Protein AF-A0A4S4LWS2-F1 (afdb_monomer_lite)

Secondary structure (DSSP, 8-state):
--------SS-HHHHHHHHHHTHHHHHHHHHHHHHHHHHHS------TTT-HHHHHHHHHHHHHHHHHH-HHHHHHH-HHHHHHHHHHHHHHHHHHHHHTTTTTS-----------SS------------------------------------

Structure (mmCIF, N/CA/C/O backbone):
data_AF-A0A4S4LWS2-F1
#
_entry.id   AF-A0A4S4LWS2-F1
#
loop_
_atom_site.group_PDB
_atom_site.id
_atom_site.type_symbol
_atom_site.label_atom_id
_atom_site.label_alt_id
_atom_site.label_comp_id
_atom_site.label_asym_id
_atom_site.label_entity_id
_atom_site.label_seq_id
_atom_site.pdbx_PDB_ins_code
_atom_site.Cartn_x
_atom_site.Cartn_y
_atom_site.Cartn_z
_atom_site.occupancy
_atom_site.B_iso_or_equiv
_atom_site.auth_seq_id
_atom_site.auth_comp_id
_atom_site.auth_asym_id
_atom_site.auth_atom_id
_atom_site.pdbx_PDB_model_num
ATOM 1 N N . ILE A 1 1 ? -22.512 -2.991 9.708 1.00 75.19 1 ILE A N 1
ATOM 2 C CA . ILE A 1 1 ? -22.764 -2.732 11.148 1.00 75.19 1 ILE A CA 1
ATOM 3 C C . ILE A 1 1 ? -22.370 -3.988 11.930 1.00 75.19 1 ILE A C 1
ATOM 5 O O . ILE A 1 1 ? -22.852 -5.059 11.582 1.00 75.19 1 ILE A O 1
ATOM 9 N N . LEU A 1 2 ? -21.445 -3.897 12.892 1.00 84.06 2 LEU A N 1
ATOM 10 C CA . LEU A 1 2 ? -21.065 -5.017 13.767 1.00 84.06 2 LEU A CA 1
ATOM 11 C C . LEU A 1 2 ? -21.364 -4.641 15.219 1.00 84.06 2 LEU A C 1
ATOM 13 O O . LEU A 1 2 ? -21.026 -3.542 15.651 1.00 84.06 2 LEU A O 1
ATOM 17 N N . PHE A 1 3 ? -21.975 -5.561 15.962 1.00 89.81 3 PHE A N 1
ATOM 18 C CA . PHE A 1 3 ? -22.272 -5.391 17.381 1.00 89.81 3 PHE A CA 1
ATOM 19 C C . PHE A 1 3 ? -21.350 -6.296 18.201 1.00 89.81 3 PHE A C 1
ATOM 21 O O . PHE A 1 3 ? -21.288 -7.501 17.967 1.00 89.81 3 PHE A O 1
ATOM 28 N N . SER A 1 4 ? -20.630 -5.717 19.157 1.00 89.75 4 SER A N 1
ATOM 29 C CA . SER A 1 4 ? -19.696 -6.425 20.040 1.00 89.75 4 SER A CA 1
ATOM 30 C C . SER A 1 4 ? -19.626 -5.726 21.395 1.00 89.75 4 SER A C 1
ATOM 32 O O . SER A 1 4 ? -19.872 -4.524 21.461 1.00 89.75 4 SER A O 1
ATOM 34 N N . ASN A 1 5 ? -19.235 -6.454 22.447 1.00 89.44 5 ASN A N 1
ATOM 35 C CA . ASN A 1 5 ? -19.065 -5.926 23.808 1.00 89.44 5 ASN A CA 1
ATOM 36 C C . ASN A 1 5 ? -20.364 -5.312 24.370 1.00 89.44 5 ASN A C 1
ATOM 38 O O . ASN A 1 5 ? -20.409 -4.147 24.759 1.00 89.44 5 ASN A O 1
ATOM 42 N N . ILE A 1 6 ? -21.439 -6.107 24.392 1.00 91.56 6 ILE A N 1
ATOM 43 C CA . ILE A 1 6 ? -22.738 -5.702 24.945 1.00 91.56 6 ILE A CA 1
ATOM 44 C C . ILE A 1 6 ? -22.718 -5.915 26.461 1.00 91.56 6 ILE A C 1
ATOM 46 O O . ILE A 1 6 ? -22.553 -7.040 26.928 1.00 91.56 6 ILE A O 1
ATOM 50 N N . TYR A 1 7 ? -22.917 -4.842 27.223 1.00 91.81 7 TYR A N 1
ATOM 51 C CA . TYR A 1 7 ? -23.081 -4.896 28.674 1.00 91.81 7 TYR A CA 1
ATOM 52 C C . TYR A 1 7 ? -24.566 -4.817 29.040 1.00 91.81 7 TYR A C 1
ATOM 54 O O . TYR A 1 7 ? -25.264 -3.896 28.616 1.00 91.81 7 TYR A O 1
ATOM 62 N N . VAL A 1 8 ? -25.041 -5.767 29.848 1.00 92.25 8 VAL A N 1
ATOM 63 C CA . VAL A 1 8 ? -26.401 -5.776 30.401 1.00 92.25 8 VAL A CA 1
ATOM 64 C C . VAL A 1 8 ? -26.286 -5.876 31.916 1.00 92.25 8 VAL A C 1
ATOM 66 O O . VAL A 1 8 ? -25.871 -6.899 32.451 1.00 92.25 8 VAL A O 1
ATOM 69 N N . GLY A 1 9 ? -26.634 -4.796 32.609 1.00 91.56 9 GLY A N 1
ATOM 70 C CA . GLY A 1 9 ? -26.513 -4.695 34.058 1.00 91.56 9 GLY A CA 1
ATOM 71 C C . GLY A 1 9 ? -27.221 -3.455 34.588 1.00 91.56 9 GLY A C 1
ATOM 72 O O . GLY A 1 9 ? -27.843 -2.712 33.830 1.00 91.56 9 GLY A O 1
ATOM 73 N N . HIS A 1 10 ? -27.181 -3.250 35.902 1.00 91.12 10 HIS A N 1
ATOM 74 C CA . HIS A 1 10 ? -27.898 -2.150 36.571 1.00 91.12 10 HIS A CA 1
ATOM 75 C C . HIS A 1 10 ? -26.950 -1.082 37.140 1.00 91.12 10 HIS A C 1
ATOM 77 O O . HIS A 1 10 ? -27.397 -0.069 37.667 1.00 91.12 10 HIS A O 1
ATOM 83 N N . SER A 1 11 ? -25.638 -1.295 37.004 1.00 92.06 11 SER A N 1
ATOM 84 C CA . SER A 1 11 ? -24.582 -0.390 37.456 1.00 92.06 11 SER A CA 1
ATOM 85 C C . SER A 1 11 ? -23.981 0.368 36.273 1.00 92.06 11 SER A C 1
ATOM 87 O O . SER A 1 11 ? -23.495 -0.240 35.313 1.00 92.06 11 SER A O 1
ATOM 89 N N . VAL A 1 12 ? -24.004 1.701 36.351 1.00 91.44 12 VAL A N 1
ATOM 90 C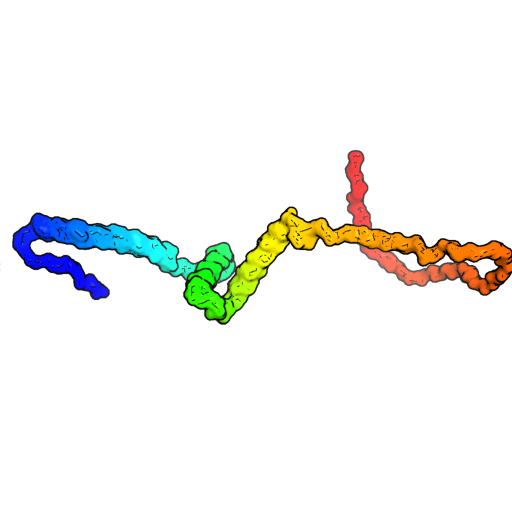 CA . VAL A 1 12 ? -23.394 2.609 35.360 1.00 91.44 12 VAL A CA 1
ATOM 91 C C . VAL A 1 12 ? -21.869 2.623 35.492 1.00 91.44 12 VAL A C 1
ATOM 93 O O . VAL A 1 12 ? -21.150 2.848 34.518 1.00 91.44 12 VAL A O 1
ATOM 96 N N . GLU A 1 13 ? -21.361 2.385 36.696 1.00 91.62 13 GLU A N 1
ATOM 97 C CA . GLU A 1 13 ? -19.930 2.407 36.998 1.00 91.62 13 GLU A CA 1
ATOM 98 C C . GLU A 1 13 ? -19.212 1.241 36.322 1.00 91.62 13 GLU A C 1
ATOM 100 O O . GLU A 1 13 ? -18.163 1.431 35.703 1.00 91.62 13 GLU A O 1
ATOM 105 N N . ASP A 1 14 ? -19.821 0.059 36.347 1.00 89.62 14 ASP A N 1
ATOM 106 C CA . ASP A 1 14 ? -19.247 -1.130 35.721 1.00 89.62 14 ASP A CA 1
ATOM 107 C C . ASP A 1 14 ? -19.351 -1.069 34.192 1.00 89.62 14 ASP A C 1
ATOM 109 O O . ASP A 1 14 ? -18.421 -1.481 33.501 1.00 89.62 14 ASP A O 1
ATOM 113 N N . ALA A 1 15 ? -20.391 -0.419 33.652 1.00 92.25 15 ALA A N 1
ATOM 114 C CA . ALA A 1 15 ? -20.474 -0.113 32.223 1.00 92.25 15 ALA A CA 1
ATOM 115 C C . ALA A 1 15 ? -19.307 0.776 31.756 1.00 92.25 15 ALA A C 1
ATOM 117 O O . ALA A 1 15 ? -18.739 0.557 30.685 1.00 92.25 15 ALA A O 1
ATOM 118 N N . LYS A 1 16 ? -18.921 1.777 32.561 1.00 91.06 16 LYS A N 1
ATOM 119 C CA . LYS A 1 16 ? -17.802 2.678 32.241 1.00 91.06 16 LYS A CA 1
ATOM 120 C C . LYS A 1 16 ? -16.454 1.963 32.293 1.00 91.06 16 LYS A C 1
ATOM 122 O O . LYS A 1 16 ? -15.638 2.188 31.402 1.00 91.06 16 LYS A O 1
ATOM 127 N N . LYS A 1 17 ? -16.230 1.098 33.290 1.00 93.94 17 LYS A N 1
ATOM 128 C CA . LYS A 1 17 ? -15.013 0.271 33.379 1.00 93.94 17 LYS A CA 1
ATOM 129 C C . LYS A 1 17 ? -14.907 -0.674 32.182 1.00 93.94 17 LYS A C 1
ATOM 131 O O . LYS A 1 17 ? -13.902 -0.665 31.482 1.00 93.94 17 LYS A O 1
ATOM 136 N N . PHE A 1 18 ? -15.991 -1.380 31.868 1.00 92.81 18 PHE A N 1
ATOM 137 C CA . PHE A 1 18 ? -16.045 -2.286 30.724 1.00 92.81 18 PHE A CA 1
ATOM 138 C C . PHE A 1 18 ? -15.823 -1.561 29.387 1.00 92.81 18 PHE A C 1
ATOM 140 O O . PHE A 1 18 ? -15.118 -2.058 28.508 1.00 92.81 18 PHE A O 1
ATOM 147 N N . ALA A 1 19 ? -16.358 -0.345 29.234 1.00 91.56 19 ALA A N 1
ATOM 148 C CA . ALA A 1 19 ? -16.098 0.485 28.062 1.00 91.56 19 ALA A CA 1
ATOM 149 C C . ALA A 1 19 ? -14.634 0.948 27.973 1.00 91.56 19 ALA A C 1
ATOM 151 O O . ALA A 1 19 ? -14.109 1.043 26.864 1.00 91.56 19 ALA A O 1
ATOM 152 N N . ALA A 1 20 ? -13.981 1.237 29.104 1.00 92.81 20 ALA A N 1
ATOM 153 C CA . ALA A 1 20 ? -12.569 1.615 29.146 1.00 92.81 20 ALA A CA 1
ATOM 154 C C . ALA A 1 20 ? -11.649 0.462 28.723 1.00 92.81 20 ALA A C 1
ATOM 156 O O . ALA A 1 20 ? -10.698 0.690 27.984 1.00 92.81 20 ALA A O 1
ATOM 157 N N . GLU A 1 21 ? -11.972 -0.768 29.123 1.00 90.00 21 GLU A N 1
ATOM 158 C CA . GLU A 1 21 ? -11.198 -1.968 28.782 1.00 90.00 21 GLU A CA 1
ATOM 159 C C . GLU A 1 21 ? -11.418 -2.438 27.337 1.00 90.00 21 GLU A C 1
ATOM 161 O O . GLU A 1 21 ? -10.510 -2.991 26.721 1.00 90.00 21 GLU A O 1
ATOM 166 N N . THR A 1 22 ? -12.612 -2.214 26.777 1.00 92.19 22 THR A N 1
ATOM 167 C CA . THR A 1 22 ? -12.987 -2.764 25.466 1.00 92.19 22 THR A CA 1
ATOM 168 C C . THR A 1 22 ? -13.078 -1.692 24.377 1.00 92.19 22 THR A C 1
ATOM 170 O O . THR A 1 22 ? -12.242 -1.620 23.475 1.00 92.19 22 THR A O 1
ATOM 173 N N . PHE A 1 23 ? -14.104 -0.841 24.441 1.00 90.75 23 PHE A N 1
ATOM 174 C CA . PHE A 1 23 ? -14.447 0.095 23.375 1.00 90.75 23 PHE A CA 1
ATOM 175 C C . PHE A 1 23 ? -13.451 1.244 23.250 1.00 90.75 23 PHE A C 1
ATOM 177 O O . PHE A 1 23 ? -13.096 1.606 22.137 1.00 90.75 23 PHE A O 1
ATOM 184 N N . GLN A 1 24 ? -12.985 1.826 24.355 1.00 90.88 24 GLN A N 1
ATOM 185 C CA . GLN A 1 24 ? -12.086 2.984 24.305 1.00 90.88 24 GLN A CA 1
ATOM 186 C C . GLN A 1 24 ? -10.722 2.620 23.710 1.00 90.88 24 GLN A C 1
ATOM 188 O O . GLN A 1 24 ? -10.198 3.385 22.899 1.00 90.88 24 GLN A O 1
ATOM 193 N N . VAL A 1 25 ? -10.203 1.427 24.029 1.00 89.50 25 VAL A N 1
ATOM 194 C CA . VAL A 1 25 ? -8.980 0.882 23.419 1.00 89.50 25 VAL A CA 1
ATOM 195 C C . VAL A 1 25 ? -9.171 0.702 21.914 1.00 89.50 25 VAL A C 1
ATOM 197 O O . VAL A 1 25 ? -8.383 1.215 21.121 1.00 89.50 25 VAL A O 1
ATOM 200 N N . LYS A 1 26 ? -10.256 0.029 21.506 1.00 88.81 26 LYS A N 1
ATOM 201 C CA . LYS A 1 26 ? -10.536 -0.233 20.089 1.00 88.81 26 LYS A CA 1
ATOM 202 C C . LYS A 1 26 ? -10.789 1.054 19.303 1.00 88.81 26 LYS A C 1
ATOM 204 O O . LYS A 1 26 ? -10.251 1.218 18.218 1.00 88.81 26 LYS A O 1
ATOM 209 N N . LYS A 1 27 ? -11.542 1.998 19.870 1.00 88.69 27 LYS A N 1
ATOM 210 C CA . LYS A 1 27 ? -11.911 3.271 19.237 1.00 88.69 27 LYS A CA 1
ATOM 211 C C . LYS A 1 27 ? -10.695 4.122 18.887 1.00 88.69 27 LYS A C 1
ATOM 213 O O . LYS A 1 27 ? -10.694 4.764 17.843 1.00 88.69 27 LYS A O 1
ATOM 218 N N . ALA A 1 28 ? -9.683 4.163 19.753 1.00 87.81 28 ALA A N 1
ATOM 219 C CA . ALA A 1 28 ? -8.461 4.911 19.470 1.00 87.81 28 ALA A CA 1
ATOM 220 C C . ALA A 1 28 ? -7.711 4.322 18.264 1.00 87.81 28 ALA A C 1
ATOM 222 O O . ALA A 1 28 ? -7.275 5.068 17.391 1.00 87.81 28 ALA A O 1
ATOM 223 N N . LEU A 1 29 ? -7.624 2.990 18.194 1.00 87.00 29 LEU A N 1
ATOM 224 C CA . LEU A 1 29 ? -6.977 2.277 17.092 1.00 87.00 29 LEU A CA 1
ATOM 225 C C . LEU A 1 29 ? -7.780 2.372 15.792 1.00 87.00 29 LEU A C 1
ATOM 227 O O . LEU A 1 29 ? -7.207 2.653 14.748 1.00 87.00 29 LEU A O 1
ATOM 231 N N . GLU A 1 30 ? -9.101 2.205 15.856 1.00 83.44 30 GLU A N 1
ATOM 232 C CA . GLU A 1 30 ? -9.986 2.362 14.700 1.00 83.44 30 GLU A CA 1
ATOM 233 C C . GLU A 1 30 ? -9.946 3.788 14.163 1.00 83.44 30 GLU A C 1
ATOM 235 O O . GLU A 1 30 ? -9.891 3.967 12.955 1.00 83.44 30 GLU A O 1
ATOM 240 N N . LYS A 1 31 ? -9.911 4.808 15.030 1.00 85.81 31 LYS A N 1
ATOM 241 C CA . LYS A 1 31 ? -9.775 6.199 14.588 1.00 85.81 31 LYS A CA 1
ATOM 242 C C . LYS A 1 31 ? -8.439 6.445 13.884 1.00 85.81 31 LYS A C 1
ATOM 244 O O . LYS A 1 31 ? -8.421 7.163 12.896 1.00 85.81 31 LYS A O 1
ATOM 249 N N . ALA A 1 32 ? -7.351 5.858 14.385 1.00 80.31 32 ALA A N 1
ATOM 250 C CA . ALA A 1 32 ? -6.036 5.973 13.760 1.00 80.31 32 ALA A CA 1
ATOM 251 C C . ALA A 1 32 ? -5.955 5.223 12.419 1.00 80.31 32 ALA A C 1
ATOM 253 O O . ALA A 1 32 ? -5.352 5.730 11.482 1.00 80.31 32 ALA A O 1
ATOM 254 N N . ALA A 1 33 ? -6.579 4.046 12.311 1.00 78.50 33 ALA A N 1
ATOM 255 C CA . ALA A 1 33 ? -6.664 3.300 11.056 1.00 78.50 33 ALA A CA 1
ATOM 256 C C . ALA A 1 33 ? -7.561 4.018 10.033 1.00 78.50 33 ALA A C 1
ATOM 258 O O . ALA A 1 33 ? -7.144 4.235 8.905 1.00 78.50 33 ALA A O 1
ATOM 259 N N . SER A 1 34 ? -8.731 4.499 10.466 1.00 71.38 34 SER A N 1
ATOM 260 C CA . SER A 1 34 ? -9.671 5.215 9.592 1.00 71.38 34 SER A CA 1
ATOM 261 C C . SER A 1 34 ? -9.082 6.525 9.073 1.00 71.38 34 SER A C 1
ATOM 263 O O . SER A 1 34 ? -9.342 6.880 7.940 1.00 71.38 34 SER A O 1
ATOM 265 N N . SER A 1 35 ? -8.258 7.238 9.852 1.00 62.31 35 SER A N 1
ATOM 266 C CA . SER A 1 35 ? -7.588 8.445 9.343 1.00 62.31 35 SER A CA 1
ATOM 267 C C . SER A 1 35 ? -6.533 8.158 8.273 1.00 62.31 35 SER A C 1
ATOM 269 O O . SER A 1 35 ? -6.252 9.033 7.467 1.00 62.31 35 SER A O 1
ATOM 271 N N . VAL A 1 36 ? -5.935 6.962 8.274 1.00 59.91 36 VAL A N 1
ATOM 272 C CA . VAL A 1 36 ? -5.003 6.547 7.213 1.00 59.91 36 VAL A CA 1
ATOM 273 C C . VAL A 1 36 ? -5.791 6.178 5.958 1.00 59.91 36 VAL A C 1
ATOM 275 O O . VAL A 1 36 ? -5.444 6.633 4.875 1.00 59.91 36 VAL A O 1
ATOM 278 N N . ASP A 1 37 ? -6.892 5.443 6.121 1.00 56.84 37 ASP A N 1
ATOM 279 C CA . ASP A 1 37 ? -7.771 5.080 5.009 1.00 56.84 37 ASP A CA 1
ATOM 280 C C . ASP A 1 37 ? -8.484 6.313 4.408 1.00 56.84 37 ASP A C 1
ATOM 282 O O . ASP A 1 37 ? -8.601 6.403 3.196 1.00 56.84 37 ASP A O 1
ATOM 286 N N . GLU A 1 38 ? -8.893 7.310 5.206 1.00 52.69 38 GLU A N 1
ATOM 287 C CA . GLU A 1 38 ? -9.518 8.563 4.726 1.00 52.69 38 GLU A CA 1
ATOM 288 C C . GLU A 1 38 ? -8.536 9.476 3.961 1.00 52.69 38 GLU A C 1
ATOM 290 O O . GLU A 1 38 ? -8.957 10.245 3.098 1.00 52.69 38 GLU A O 1
ATOM 295 N N . GLU A 1 39 ? -7.229 9.410 4.244 1.00 52.78 39 GLU A N 1
ATOM 296 C CA . GLU A 1 39 ? -6.207 10.082 3.422 1.00 52.78 39 GLU A CA 1
ATOM 297 C C . GLU A 1 39 ? -5.922 9.317 2.113 1.00 52.78 39 GLU A C 1
ATOM 299 O O . GLU A 1 39 ? -5.474 9.918 1.131 1.00 52.78 39 GLU A O 1
ATOM 304 N N . GLU A 1 40 ? -6.204 8.011 2.080 1.00 53.12 40 GLU A N 1
ATOM 305 C CA . GLU A 1 40 ? -6.079 7.139 0.905 1.00 53.12 40 GLU A CA 1
ATOM 306 C C . GLU A 1 40 ? -7.385 7.001 0.094 1.00 53.12 40 GLU A C 1
ATOM 308 O O . GLU A 1 40 ? -7.334 6.562 -1.061 1.00 53.12 40 GLU A O 1
ATOM 313 N N . GLU A 1 41 ? -8.536 7.420 0.638 1.00 48.03 41 GLU A N 1
ATOM 314 C CA . GLU A 1 41 ? -9.829 7.462 -0.050 1.00 48.03 41 GLU A CA 1
ATOM 315 C C . GLU A 1 41 ? -9.795 8.505 -1.172 1.00 48.03 41 GLU A C 1
ATOM 317 O O . GLU A 1 41 ? -10.122 9.680 -1.019 1.00 48.03 41 GLU A O 1
ATOM 322 N N . GLU A 1 42 ? -9.374 8.023 -2.340 1.00 51.44 42 GLU A N 1
ATOM 323 C CA . GLU A 1 42 ? -9.782 8.500 -3.654 1.00 51.44 42 GLU A CA 1
ATOM 324 C C . GLU A 1 42 ? -9.859 10.026 -3.779 1.00 51.44 42 GLU A C 1
ATOM 326 O O . GLU A 1 42 ? -10.866 10.601 -4.202 1.00 51.44 42 GLU A O 1
ATOM 331 N N . SER A 1 43 ? -8.711 10.695 -3.650 1.00 51.06 43 SER A N 1
ATOM 332 C CA . SER A 1 43 ? -8.466 11.696 -4.681 1.00 51.06 43 SER A CA 1
ATOM 333 C C . SER A 1 43 ? -8.381 10.905 -5.987 1.00 51.06 43 SER A C 1
ATOM 335 O O . SER A 1 43 ? -7.331 10.351 -6.314 1.00 51.06 43 SER A O 1
ATOM 337 N N . VAL A 1 44 ? -9.509 10.768 -6.695 1.00 56.50 44 VAL A N 1
ATOM 338 C CA . VAL A 1 44 ? -9.516 10.502 -8.132 1.00 56.50 44 VAL A CA 1
ATOM 339 C C . VAL A 1 44 ? -8.685 11.635 -8.683 1.00 56.50 44 VAL A C 1
ATOM 341 O O . VAL A 1 44 ? -9.184 12.748 -8.860 1.00 56.50 44 VAL A O 1
ATOM 344 N N . VAL A 1 45 ? -7.374 11.416 -8.796 1.00 59.22 45 VAL A N 1
ATOM 345 C CA . VAL A 1 45 ? -6.520 12.468 -9.283 1.00 59.22 45 VAL A CA 1
ATOM 346 C C . VAL A 1 45 ? -7.046 12.744 -10.670 1.00 59.22 45 VAL A C 1
ATOM 348 O O . VAL A 1 45 ? -7.190 11.825 -11.484 1.00 59.22 45 VAL A O 1
ATOM 351 N N . GLY A 1 46 ? -7.429 14.003 -10.874 1.00 62.28 46 GLY A N 1
ATOM 352 C CA . GLY A 1 46 ? -7.948 14.475 -12.137 1.00 62.28 46 GLY A CA 1
ATOM 353 C C . GLY A 1 46 ? -7.038 14.057 -13.284 1.00 62.28 46 GLY A C 1
ATOM 354 O O . GLY A 1 46 ? -5.913 13.573 -13.107 1.00 62.28 46 GLY A O 1
ATOM 355 N N . SER A 1 47 ? -7.541 14.245 -14.495 1.00 73.12 47 SER A N 1
ATOM 356 C CA . SER A 1 47 ? -6.784 13.976 -15.712 1.00 73.12 47 SER A CA 1
ATOM 357 C C . SER A 1 47 ? -5.336 14.493 -15.608 1.00 73.12 47 SER A C 1
ATOM 359 O O . SER A 1 47 ? -5.056 15.485 -14.932 1.00 73.12 47 SER A O 1
ATOM 361 N N . PHE A 1 48 ? -4.389 13.848 -16.298 1.00 78.31 48 PHE A N 1
ATOM 362 C CA . PHE A 1 48 ? -2.978 14.271 -16.298 1.00 78.31 48 PHE A CA 1
ATOM 363 C C . PHE A 1 48 ? -2.794 15.781 -16.571 1.00 78.31 48 PHE A C 1
ATOM 365 O O . PHE A 1 48 ? -1.828 16.387 -16.115 1.00 78.31 48 PHE A O 1
ATOM 372 N N . THR A 1 49 ? -3.740 16.399 -17.282 1.00 83.44 49 THR A N 1
ATOM 373 C CA . THR A 1 49 ? -3.790 17.833 -17.582 1.00 83.44 49 THR A CA 1
ATOM 374 C C . THR A 1 49 ? -4.118 18.735 -16.392 1.00 83.44 49 THR A C 1
ATOM 376 O O . THR A 1 49 ? -3.697 19.887 -16.388 1.00 83.44 49 THR A O 1
ATOM 379 N N . GLU A 1 50 ? -4.850 18.248 -15.394 1.00 82.38 50 GLU A N 1
ATOM 380 C CA . GLU A 1 50 ? -5.240 19.032 -14.216 1.00 82.38 50 GLU A CA 1
ATOM 381 C C . GLU A 1 50 ? -4.154 19.006 -13.145 1.00 82.38 50 GLU A C 1
ATOM 383 O O . GLU A 1 50 ? -3.778 20.046 -12.603 1.00 82.38 50 GLU A O 1
ATOM 388 N N . ASN A 1 51 ? -3.626 17.817 -12.843 1.00 81.81 51 ASN A N 1
ATOM 389 C CA . ASN A 1 51 ? -2.576 17.667 -11.845 1.00 81.81 51 ASN A CA 1
ATOM 390 C C . ASN A 1 51 ? -1.603 16.534 -12.210 1.00 81.81 51 ASN A C 1
ATOM 392 O O . ASN A 1 51 ? -1.733 15.405 -11.724 1.00 81.81 51 ASN A O 1
ATOM 396 N N . PRO A 1 52 ? -0.588 16.817 -13.047 1.00 82.88 52 PRO A N 1
ATOM 397 C CA . PRO A 1 52 ? 0.303 15.784 -13.568 1.00 82.88 52 PRO A CA 1
ATOM 398 C C . PRO A 1 52 ? 1.130 15.111 -12.467 1.00 82.88 52 PRO A C 1
ATOM 400 O O . PRO A 1 52 ? 1.408 13.915 -12.536 1.00 82.88 52 PRO A O 1
ATOM 403 N N . VAL A 1 53 ? 1.513 15.859 -11.426 1.00 86.50 53 VAL A N 1
ATOM 404 C CA . VAL A 1 53 ? 2.347 15.338 -10.333 1.00 86.50 53 VAL A CA 1
ATOM 405 C C . VAL A 1 53 ? 1.560 14.359 -9.473 1.00 86.50 53 VAL A C 1
ATOM 407 O O . VAL A 1 53 ? 2.049 13.265 -9.191 1.00 86.50 53 VAL A O 1
ATOM 410 N N . ALA A 1 54 ? 0.345 14.731 -9.069 1.00 85.19 54 ALA A N 1
ATOM 411 C CA . ALA A 1 54 ? -0.515 13.834 -8.309 1.00 85.19 54 ALA A CA 1
ATOM 412 C C . ALA A 1 54 ? -0.877 12.588 -9.141 1.00 85.19 54 ALA A C 1
ATOM 414 O O . ALA A 1 54 ? -0.870 11.481 -8.609 1.00 85.19 54 ALA A O 1
ATOM 415 N N . PHE A 1 55 ? -1.086 12.744 -10.456 1.00 85.06 55 PHE A N 1
ATOM 416 C CA . PHE A 1 55 ? -1.484 11.647 -11.340 1.00 85.06 55 PHE A CA 1
ATOM 417 C C . PHE A 1 55 ? -0.379 10.593 -11.443 1.00 85.06 55 PHE A C 1
ATOM 419 O O . PHE A 1 55 ? -0.629 9.394 -11.313 1.00 85.06 55 PHE A O 1
ATOM 426 N N . ILE A 1 56 ? 0.871 11.037 -11.617 1.00 86.50 56 ILE A N 1
ATOM 427 C CA . ILE A 1 56 ? 2.031 10.140 -11.636 1.00 86.50 56 ILE A CA 1
ATOM 428 C C . ILE A 1 56 ? 2.201 9.454 -10.277 1.00 86.50 56 ILE A C 1
ATOM 430 O O . ILE A 1 56 ? 2.431 8.248 -10.241 1.00 86.50 56 ILE A O 1
ATOM 434 N N . ARG A 1 57 ? 2.071 10.187 -9.161 1.00 87.31 57 ARG A N 1
ATOM 435 C CA . ARG A 1 57 ? 2.192 9.607 -7.811 1.00 87.31 57 ARG A CA 1
ATOM 436 C C . ARG A 1 57 ? 1.168 8.506 -7.577 1.00 87.31 57 ARG A C 1
ATOM 438 O O . ARG A 1 57 ? 1.559 7.421 -7.168 1.00 87.31 57 ARG A O 1
ATOM 445 N N . GLN A 1 58 ? -0.099 8.755 -7.902 1.00 86.44 58 GLN A N 1
ATOM 446 C CA . GLN A 1 58 ? -1.151 7.752 -7.769 1.00 86.44 58 GLN A CA 1
ATOM 447 C C . GLN A 1 58 ? -0.840 6.519 -8.623 1.00 86.44 58 GLN A C 1
ATOM 449 O O . GLN A 1 58 ? -0.850 5.407 -8.110 1.00 86.44 58 GLN A O 1
ATOM 454 N N . LYS A 1 59 ? -0.473 6.698 -9.901 1.00 86.88 59 LYS A N 1
ATOM 455 C CA . LYS A 1 59 ? -0.095 5.580 -10.783 1.00 86.88 59 LYS A CA 1
ATOM 456 C C . LYS A 1 59 ? 1.066 4.759 -10.222 1.00 86.88 59 LYS A C 1
ATOM 458 O O . LYS A 1 59 ? 1.021 3.535 -10.270 1.00 86.88 59 LYS A O 1
ATOM 463 N N . VAL A 1 60 ? 2.089 5.417 -9.677 1.00 88.38 60 VAL A N 1
ATOM 464 C CA . VAL A 1 60 ? 3.235 4.740 -9.059 1.00 88.38 60 VAL A CA 1
ATOM 465 C C . VAL A 1 60 ? 2.821 3.998 -7.788 1.00 88.38 60 VAL A C 1
ATOM 467 O O . VAL A 1 60 ? 3.203 2.843 -7.640 1.00 88.38 60 VAL A O 1
ATOM 470 N N . PHE A 1 61 ? 2.031 4.603 -6.897 1.00 89.38 61 PHE A N 1
ATOM 471 C CA . PHE A 1 61 ? 1.569 3.934 -5.676 1.00 89.38 61 PHE A CA 1
ATOM 472 C C . PHE A 1 61 ? 0.674 2.736 -5.984 1.00 89.38 61 PHE A C 1
ATOM 474 O O . PHE A 1 61 ? 0.972 1.639 -5.524 1.00 89.38 61 PHE A O 1
ATOM 481 N N . THR A 1 62 ? -0.304 2.889 -6.880 1.00 87.56 62 THR A N 1
ATOM 482 C CA . THR A 1 62 ? -1.138 1.773 -7.342 1.00 87.56 62 THR A CA 1
ATOM 483 C C . THR A 1 62 ? -0.295 0.649 -7.948 1.00 87.56 62 THR A C 1
ATOM 485 O O . THR A 1 62 ? -0.522 -0.520 -7.645 1.00 87.56 62 THR A O 1
ATOM 488 N N . PHE A 1 63 ? 0.708 0.973 -8.772 1.00 87.75 63 PHE A N 1
ATOM 489 C CA . PHE A 1 63 ? 1.614 -0.037 -9.318 1.00 87.75 63 PHE A CA 1
ATOM 490 C C . PHE A 1 63 ? 2.405 -0.748 -8.215 1.00 87.75 63 PHE A C 1
ATOM 492 O O . PHE A 1 63 ? 2.519 -1.970 -8.242 1.00 87.75 63 PHE A O 1
ATOM 499 N N . LEU A 1 64 ? 2.941 -0.005 -7.243 1.00 88.81 64 LEU A N 1
ATOM 500 C CA . LEU A 1 64 ? 3.702 -0.570 -6.131 1.00 88.81 64 LEU A CA 1
ATOM 501 C C . LEU A 1 64 ? 2.838 -1.470 -5.246 1.00 88.81 64 LEU A C 1
ATOM 503 O O . LEU A 1 64 ? 3.304 -2.534 -4.853 1.00 88.81 64 LEU A O 1
ATOM 507 N N . ASP A 1 65 ? 1.595 -1.092 -4.963 1.00 89.12 65 ASP A N 1
ATOM 508 C CA . ASP A 1 65 ? 0.693 -1.899 -4.139 1.00 89.12 65 ASP A CA 1
ATOM 509 C C . ASP A 1 65 ? 0.316 -3.211 -4.821 1.00 89.12 65 ASP A C 1
ATOM 511 O O . ASP A 1 65 ? 0.374 -4.270 -4.195 1.00 89.12 65 ASP A O 1
ATOM 515 N N . VAL A 1 66 ? 0.052 -3.179 -6.130 1.00 87.62 66 VAL A N 1
ATOM 516 C CA . VAL A 1 66 ? -0.172 -4.404 -6.908 1.00 87.62 66 VAL A CA 1
ATOM 517 C C . VAL A 1 66 ? 1.117 -5.225 -7.016 1.00 87.62 66 VAL A C 1
ATOM 519 O O . VAL A 1 66 ? 1.079 -6.445 -6.872 1.00 87.62 66 VAL A O 1
ATOM 522 N N . ALA A 1 67 ? 2.271 -4.581 -7.206 1.00 89.25 67 ALA A N 1
ATOM 523 C CA . ALA A 1 67 ? 3.556 -5.263 -7.342 1.00 89.25 67 ALA A CA 1
ATOM 524 C C . ALA A 1 67 ? 4.033 -5.937 -6.045 1.00 89.25 67 ALA A C 1
ATOM 526 O O . ALA A 1 67 ? 4.736 -6.944 -6.123 1.00 89.25 67 ALA A O 1
ATOM 527 N N . LYS A 1 68 ? 3.647 -5.422 -4.865 1.00 89.62 68 LYS A N 1
ATOM 528 C CA . LYS A 1 68 ? 3.892 -6.080 -3.565 1.00 89.62 68 LYS A CA 1
ATOM 529 C C . LYS A 1 68 ? 3.202 -7.443 -3.478 1.00 89.62 68 LYS A C 1
ATOM 531 O O . LYS A 1 68 ? 3.722 -8.335 -2.814 1.00 89.62 68 LYS A O 1
ATOM 536 N N . VAL A 1 69 ? 2.042 -7.589 -4.120 1.00 91.31 69 VAL A N 1
ATOM 537 C CA . VAL A 1 69 ? 1.258 -8.831 -4.124 1.00 91.31 69 VAL A CA 1
ATOM 538 C C . VAL A 1 69 ? 1.707 -9.749 -5.258 1.00 91.31 69 VAL A C 1
ATOM 540 O O . VAL A 1 69 ? 2.054 -10.902 -5.012 1.00 91.31 69 VAL A O 1
ATOM 543 N N . ASP A 1 70 ? 1.725 -9.240 -6.492 1.00 90.06 70 ASP A N 1
ATOM 544 C CA . ASP A 1 70 ? 2.210 -9.964 -7.667 1.00 90.06 70 ASP A CA 1
ATOM 545 C C . ASP A 1 70 ? 2.872 -8.998 -8.672 1.00 90.06 70 ASP A C 1
ATOM 547 O O . ASP A 1 70 ? 2.185 -8.244 -9.377 1.00 90.06 70 ASP A O 1
ATOM 551 N N . PRO A 1 71 ? 4.210 -9.042 -8.807 1.00 85.81 71 PRO A N 1
ATOM 552 C CA . PRO A 1 71 ? 4.924 -8.175 -9.732 1.00 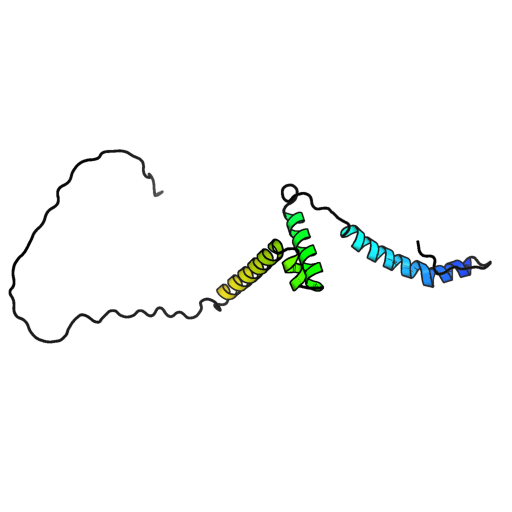85.81 71 PRO A CA 1
ATOM 553 C C . PRO A 1 71 ? 4.599 -8.496 -11.195 1.00 85.81 71 PRO A C 1
ATOM 555 O O . PRO A 1 71 ? 4.497 -7.584 -12.011 1.00 85.81 71 PRO A O 1
ATOM 558 N N . VAL A 1 72 ? 4.396 -9.768 -11.554 1.00 90.62 72 VAL A N 1
ATOM 559 C CA . VAL A 1 72 ? 4.094 -10.165 -12.938 1.00 90.62 72 VAL A CA 1
ATOM 560 C C . VAL A 1 72 ? 2.722 -9.643 -13.343 1.00 90.62 72 VAL A C 1
ATOM 562 O O . VAL A 1 72 ? 2.535 -9.185 -14.472 1.00 90.62 72 VAL A O 1
ATOM 565 N N . PHE A 1 73 ? 1.763 -9.686 -12.423 1.00 88.00 73 PHE A N 1
ATOM 566 C CA . PHE A 1 73 ? 0.444 -9.117 -12.651 1.00 88.00 73 PHE A CA 1
ATOM 567 C C . PHE A 1 73 ? 0.478 -7.587 -12.740 1.00 88.00 73 PHE A C 1
ATOM 569 O O . PHE A 1 73 ? -0.154 -7.033 -13.637 1.00 88.00 73 PHE A O 1
ATOM 576 N N . ALA A 1 74 ? 1.269 -6.906 -11.904 1.00 88.19 74 ALA A N 1
ATOM 577 C CA . ALA A 1 74 ? 1.429 -5.450 -11.962 1.00 88.19 74 ALA A CA 1
ATOM 578 C C . ALA A 1 74 ? 1.928 -4.960 -13.335 1.00 88.19 74 ALA A C 1
ATOM 580 O O . ALA A 1 74 ? 1.402 -3.996 -13.892 1.00 88.19 74 ALA A O 1
ATOM 581 N N . PHE A 1 75 ? 2.894 -5.661 -13.939 1.00 90.31 75 PHE A N 1
ATOM 582 C CA . PHE A 1 75 ? 3.361 -5.337 -15.294 1.00 90.31 75 PHE A CA 1
ATOM 583 C C . PHE A 1 75 ? 2.310 -5.597 -16.379 1.00 90.31 75 PHE A C 1
ATOM 585 O O . PHE A 1 75 ? 2.310 -4.913 -17.400 1.00 90.31 75 PHE A O 1
ATOM 592 N N . LYS A 1 76 ? 1.415 -6.571 -16.182 1.00 90.00 76 LYS A N 1
ATOM 593 C CA . LYS A 1 76 ? 0.318 -6.844 -17.122 1.00 90.00 76 LYS A CA 1
ATOM 594 C C . LYS A 1 76 ? -0.802 -5.816 -17.012 1.00 90.00 76 LYS A C 1
ATOM 596 O O . LYS A 1 76 ? -1.392 -5.465 -18.028 1.00 90.00 76 LYS A O 1
ATOM 601 N N . SER A 1 77 ? -1.108 -5.359 -15.801 1.00 86.25 77 SER A N 1
ATOM 602 C CA . SER A 1 77 ? -2.183 -4.398 -15.559 1.00 86.25 77 SER A CA 1
ATOM 603 C C . SER A 1 77 ? -1.781 -2.972 -15.935 1.00 86.25 77 SER A C 1
ATOM 605 O O . SER A 1 77 ? -2.604 -2.228 -16.464 1.00 86.25 77 SER A O 1
ATOM 607 N N . GLN A 1 78 ? -0.524 -2.588 -15.697 1.00 86.94 78 GLN A N 1
ATOM 608 C CA . GLN A 1 78 ? -0.004 -1.250 -15.988 1.00 86.94 78 GLN A CA 1
ATOM 609 C C . GLN A 1 78 ? 1.393 -1.325 -16.632 1.00 86.94 78 GLN A C 1
ATOM 611 O O . GLN A 1 78 ? 2.401 -0.988 -15.998 1.00 86.94 78 GLN A O 1
ATOM 616 N N . PRO A 1 79 ? 1.482 -1.735 -17.914 1.00 86.94 79 PRO A N 1
ATOM 617 C CA . PRO A 1 79 ? 2.765 -1.885 -18.601 1.00 86.94 79 PRO A CA 1
ATOM 618 C C . PRO A 1 79 ? 3.503 -0.549 -18.772 1.00 86.94 79 PRO A C 1
ATOM 620 O O . PRO A 1 79 ? 4.733 -0.506 -18.729 1.00 86.94 79 PRO A O 1
ATOM 623 N N . GLU A 1 80 ? 2.763 0.550 -18.922 1.00 87.12 80 GLU A N 1
ATOM 624 C CA . GLU A 1 80 ? 3.299 1.904 -19.094 1.00 87.12 80 GLU A CA 1
ATOM 625 C C . GLU A 1 80 ? 4.067 2.358 -17.846 1.00 87.12 80 GLU A C 1
ATOM 627 O O . GLU A 1 80 ? 5.236 2.740 -17.935 1.00 87.12 80 GLU A O 1
ATOM 632 N N . THR A 1 81 ? 3.441 2.246 -16.668 1.00 87.69 81 THR A N 1
ATOM 633 C CA . THR A 1 81 ? 4.053 2.604 -15.382 1.00 87.69 81 THR A CA 1
ATOM 634 C C . THR A 1 81 ? 5.211 1.673 -15.044 1.00 87.69 81 THR A C 1
ATOM 636 O O . THR A 1 81 ? 6.267 2.152 -14.637 1.00 87.69 81 THR A O 1
ATOM 639 N N . GLY A 1 82 ? 5.064 0.366 -15.283 1.00 86.19 82 GLY A N 1
ATOM 640 C CA . GLY A 1 82 ? 6.139 -0.597 -15.053 1.00 86.19 82 GLY A CA 1
ATOM 641 C C . GLY A 1 82 ? 7.376 -0.320 -15.911 1.00 86.19 82 GLY A C 1
ATOM 642 O O . GLY A 1 82 ? 8.490 -0.261 -15.391 1.00 86.19 82 GLY A O 1
ATOM 643 N N . THR A 1 83 ? 7.198 -0.089 -17.214 1.00 89.81 83 THR A N 1
ATOM 644 C CA . THR A 1 83 ? 8.318 0.210 -18.125 1.00 89.81 83 THR A CA 1
ATOM 645 C C . THR A 1 83 ? 8.995 1.529 -17.761 1.00 89.81 83 THR A C 1
ATOM 647 O O . THR A 1 83 ? 10.224 1.599 -17.710 1.00 89.81 83 THR A O 1
ATOM 650 N N . ALA A 1 84 ? 8.206 2.567 -17.465 1.00 88.56 84 ALA A N 1
ATOM 651 C CA . ALA A 1 84 ? 8.734 3.863 -17.055 1.00 88.56 84 ALA A CA 1
ATOM 652 C C . ALA A 1 84 ? 9.536 3.765 -15.748 1.00 88.56 84 ALA A C 1
ATOM 654 O O . ALA A 1 84 ? 10.648 4.285 -15.671 1.00 88.56 84 ALA A O 1
ATOM 655 N N . LEU A 1 85 ? 9.017 3.057 -14.740 1.00 89.31 85 LEU A N 1
ATOM 656 C CA . LEU A 1 85 ? 9.670 2.908 -13.439 1.00 89.31 85 LEU A CA 1
ATOM 657 C C . LEU A 1 85 ? 10.976 2.114 -13.559 1.00 89.31 85 LEU A C 1
ATOM 659 O O . LEU A 1 85 ? 12.002 2.550 -13.042 1.00 89.31 85 LEU A O 1
ATOM 663 N N . VAL A 1 86 ? 10.981 1.012 -14.316 1.00 91.44 86 VAL A N 1
ATOM 664 C CA . VAL A 1 86 ? 12.210 0.254 -14.608 1.00 91.44 86 VAL A CA 1
ATOM 665 C C . VAL A 1 86 ? 13.227 1.122 -15.348 1.00 91.44 86 VAL A C 1
ATOM 667 O O . VAL A 1 86 ? 14.399 1.139 -14.977 1.00 91.44 86 VAL A O 1
ATOM 670 N N . GLY A 1 87 ? 12.793 1.887 -16.353 1.00 92.75 87 GLY A N 1
ATOM 671 C CA . GLY A 1 87 ? 13.661 2.802 -17.094 1.00 92.75 87 GLY A CA 1
ATOM 672 C C . GLY A 1 87 ? 14.303 3.862 -16.198 1.00 92.75 87 GLY A C 1
ATOM 673 O O . GLY A 1 87 ? 15.510 4.093 -16.291 1.00 92.75 87 GLY A O 1
ATOM 674 N N . VAL A 1 88 ? 13.533 4.461 -15.284 1.00 92.25 88 VAL A N 1
ATOM 675 C CA . VAL A 1 88 ? 14.039 5.434 -14.301 1.00 92.25 88 VAL A CA 1
ATOM 676 C C . VAL A 1 88 ? 15.062 4.787 -13.373 1.00 92.25 88 VAL A C 1
ATOM 678 O O . VAL A 1 88 ? 16.143 5.339 -13.182 1.00 92.25 88 VAL A O 1
ATOM 681 N N . VAL A 1 89 ? 14.762 3.601 -12.843 1.00 92.44 89 VAL A N 1
ATOM 682 C CA . VAL A 1 89 ? 15.663 2.870 -11.944 1.00 92.44 89 VAL A CA 1
ATOM 683 C C . VAL A 1 89 ? 16.973 2.514 -12.651 1.00 92.44 89 VAL A C 1
ATOM 685 O O . VAL A 1 89 ? 18.052 2.795 -12.129 1.00 92.44 89 VAL A O 1
ATOM 688 N N . LEU A 1 90 ? 16.906 1.964 -13.864 1.00 94.25 90 LEU A N 1
ATOM 689 C CA . LEU A 1 90 ? 18.091 1.628 -14.657 1.00 94.25 90 LEU A CA 1
ATOM 690 C C . LEU A 1 90 ? 18.905 2.868 -15.027 1.00 94.25 90 LEU A C 1
ATOM 692 O O . LEU A 1 90 ? 20.130 2.829 -14.969 1.00 94.25 90 LEU A O 1
ATOM 696 N N . THR A 1 91 ? 18.246 3.976 -15.362 1.00 93.31 91 THR A N 1
ATOM 697 C CA . THR A 1 91 ? 18.925 5.244 -15.663 1.00 93.31 91 THR A CA 1
ATOM 698 C C . THR A 1 91 ? 19.625 5.797 -14.426 1.00 93.31 91 THR A C 1
ATOM 700 O O . THR A 1 91 ? 20.774 6.224 -14.508 1.00 93.31 91 THR A O 1
ATOM 703 N N . PHE A 1 92 ? 18.971 5.742 -13.265 1.00 93.19 92 PHE A N 1
ATOM 704 C CA . PHE A 1 92 ? 19.536 6.192 -11.998 1.00 93.19 92 PHE A CA 1
ATOM 705 C C . PHE A 1 92 ? 20.772 5.373 -11.609 1.00 93.19 92 PHE A C 1
ATOM 707 O O . PHE A 1 92 ? 21.836 5.938 -11.350 1.00 93.19 92 PHE A O 1
ATOM 714 N N . PHE A 1 93 ? 20.680 4.042 -11.660 1.00 92.94 93 PHE A N 1
ATOM 715 C CA . PHE A 1 93 ? 21.829 3.173 -11.404 1.00 92.94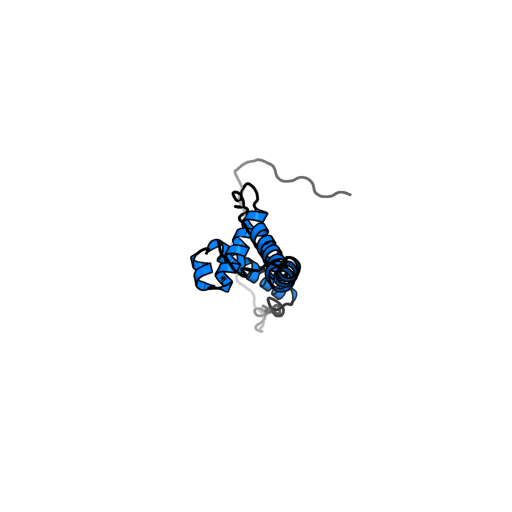 93 PHE A CA 1
ATOM 716 C C . PHE A 1 93 ? 22.902 3.270 -12.488 1.00 92.94 93 PHE A C 1
ATOM 718 O O . PHE A 1 93 ? 24.083 3.182 -12.170 1.00 92.94 93 PHE A O 1
ATOM 725 N N . GLY A 1 94 ? 22.529 3.506 -13.745 1.00 93.19 94 GLY A N 1
ATOM 726 C CA . GLY A 1 94 ? 23.468 3.780 -14.830 1.00 93.19 94 GLY A CA 1
ATOM 727 C C . GLY A 1 94 ? 24.258 5.066 -14.589 1.00 93.19 94 GLY A C 1
ATOM 728 O O . GLY A 1 94 ? 25.472 5.083 -14.773 1.00 93.19 94 GLY A O 1
ATOM 729 N N . MET A 1 95 ? 23.600 6.120 -14.098 1.00 91.69 95 MET A N 1
ATOM 730 C CA . MET A 1 95 ? 24.244 7.384 -13.740 1.00 91.69 95 MET A CA 1
ATOM 731 C C . MET A 1 95 ? 25.180 7.216 -12.539 1.00 91.69 95 MET A C 1
ATOM 733 O O . MET A 1 95 ? 26.323 7.661 -12.587 1.00 91.69 95 MET A O 1
ATOM 737 N N . ILE A 1 96 ? 24.742 6.508 -11.494 1.00 91.38 96 ILE A N 1
ATOM 738 C CA . ILE A 1 96 ? 25.592 6.157 -10.346 1.00 91.38 96 ILE A CA 1
ATOM 739 C C . ILE A 1 96 ? 26.786 5.307 -10.803 1.00 91.38 96 ILE A C 1
ATOM 741 O O . ILE A 1 96 ? 27.929 5.605 -10.466 1.00 91.38 96 ILE A O 1
ATOM 745 N N . GLY A 1 97 ? 26.551 4.286 -11.624 1.00 90.00 97 GLY A N 1
ATOM 746 C CA . GLY A 1 97 ? 27.594 3.428 -12.180 1.00 90.00 97 GLY A CA 1
ATOM 747 C C . GLY A 1 97 ? 28.583 4.190 -13.064 1.00 90.00 97 GLY A C 1
ATOM 748 O O . GLY A 1 97 ? 29.776 3.892 -13.045 1.00 90.00 97 GLY A O 1
ATOM 749 N N . ALA A 1 98 ? 28.128 5.209 -13.794 1.00 87.38 98 ALA A N 1
ATOM 750 C CA . ALA A 1 98 ? 28.999 6.108 -14.542 1.00 87.38 98 ALA A CA 1
ATOM 751 C C . ALA A 1 98 ? 29.856 6.981 -13.608 1.00 87.38 98 ALA A C 1
ATOM 753 O O . ALA A 1 98 ? 31.058 7.101 -13.838 1.00 87.38 98 ALA A O 1
ATOM 754 N N . LEU A 1 99 ? 29.279 7.522 -12.527 1.00 85.19 99 LEU A N 1
ATOM 755 C CA . LEU A 1 99 ? 30.004 8.327 -11.532 1.00 85.19 99 LEU A CA 1
ATOM 756 C C . LEU A 1 99 ? 31.076 7.520 -10.786 1.00 85.19 99 LEU A C 1
ATOM 758 O O . LEU A 1 99 ? 32.180 8.014 -10.577 1.00 85.19 99 LEU A O 1
ATOM 762 N N . PHE A 1 100 ? 30.783 6.268 -10.431 1.00 85.94 100 PHE A N 1
ATOM 763 C CA . PHE A 1 100 ? 31.737 5.364 -9.777 1.00 85.94 100 PHE A CA 1
ATOM 764 C C . PHE A 1 100 ? 32.623 4.587 -10.766 1.00 85.94 100 PHE A C 1
ATOM 766 O O . PHE A 1 100 ? 33.360 3.687 -10.368 1.00 85.94 100 PHE A O 1
ATOM 773 N N . GLY A 1 101 ? 32.572 4.916 -12.061 1.00 76.81 101 GLY A N 1
ATOM 774 C CA . GLY A 1 101 ? 33.446 4.327 -13.076 1.00 76.81 101 GLY A CA 1
ATOM 775 C C . GLY A 1 101 ? 33.177 2.850 -13.397 1.00 76.81 101 GLY A C 1
ATOM 776 O O . GLY A 1 101 ? 33.949 2.252 -14.148 1.00 76.81 101 GLY A O 1
ATOM 777 N N . LEU A 1 102 ? 32.082 2.263 -12.906 1.00 72.44 102 LEU A N 1
ATOM 778 C CA . LEU A 1 102 ? 31.626 0.913 -13.267 1.00 72.44 102 LEU A CA 1
ATOM 779 C C . LEU A 1 102 ?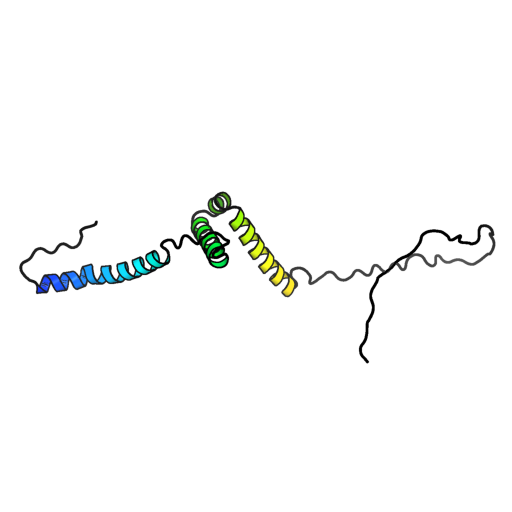 31.293 0.799 -14.765 1.00 72.44 102 LEU A C 1
ATOM 781 O O . LEU A 1 102 ? 31.435 -0.275 -15.339 1.00 72.44 102 LEU A O 1
ATOM 785 N N . VAL A 1 103 ? 30.904 1.908 -15.406 1.00 65.56 103 VAL A N 1
ATOM 786 C CA . VAL A 1 103 ? 30.538 1.959 -16.837 1.00 65.56 103 VAL A CA 1
ATOM 787 C C . VAL A 1 103 ? 31.677 2.504 -17.729 1.00 65.56 103 VAL A C 1
ATOM 789 O O . VAL A 1 103 ? 31.557 2.488 -18.950 1.00 65.56 103 VAL A O 1
ATOM 792 N N . GLY A 1 104 ? 32.821 2.943 -17.175 1.00 64.00 104 GLY A N 1
ATOM 793 C CA . GLY A 1 104 ? 33.845 3.631 -17.986 1.00 64.00 104 GLY A CA 1
ATOM 794 C C . GLY A 1 104 ? 35.284 3.718 -17.462 1.00 64.00 104 GLY A C 1
ATOM 795 O O . GLY A 1 104 ? 36.074 4.459 -18.040 1.00 64.00 104 GLY A O 1
ATOM 796 N N . SER A 1 105 ? 35.680 3.000 -16.405 1.00 61.22 105 SER A N 1
ATOM 797 C CA . SER A 1 105 ? 37.010 3.201 -15.791 1.00 61.22 105 SER A CA 1
ATOM 798 C C . SER A 1 105 ? 38.206 2.542 -16.496 1.00 61.22 105 SER A C 1
ATOM 800 O O . SER A 1 105 ? 39.338 2.810 -16.101 1.00 61.22 105 SER A O 1
ATOM 802 N N . GLN A 1 106 ? 38.034 1.733 -17.546 1.00 61.28 106 GLN A N 1
ATOM 803 C CA . GLN A 1 106 ? 39.175 1.157 -18.277 1.00 61.28 106 GLN A CA 1
ATO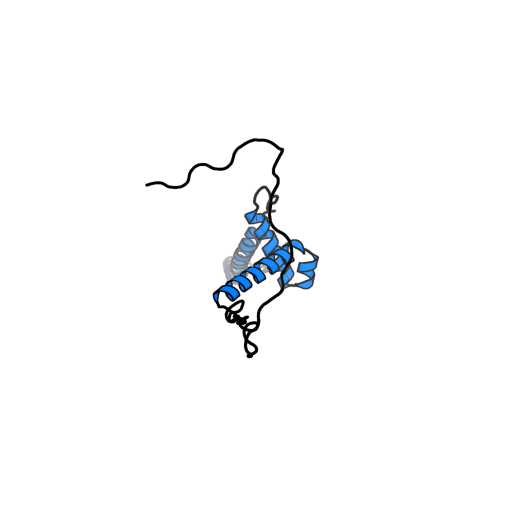M 804 C C . GLN A 1 106 ? 38.866 0.912 -19.759 1.00 61.28 106 GLN A C 1
ATOM 806 O O . GLN A 1 106 ? 38.743 -0.226 -20.201 1.00 61.28 106 GLN A O 1
ATOM 811 N N . GLN A 1 107 ? 38.848 1.964 -20.574 1.00 61.78 107 GLN A N 1
ATOM 812 C CA . GLN A 1 107 ? 39.310 1.807 -21.952 1.00 61.78 107 GLN A CA 1
ATOM 813 C C . GLN A 1 107 ? 40.541 2.682 -22.120 1.00 61.78 107 GLN A C 1
ATOM 815 O O . GLN A 1 107 ? 40.454 3.860 -22.459 1.00 61.78 107 GLN A O 1
ATOM 820 N N . LYS A 1 108 ? 41.712 2.092 -21.837 1.00 60.53 108 LYS A N 1
ATOM 821 C CA . LYS A 1 108 ? 42.989 2.664 -22.271 1.00 60.53 108 LYS A CA 1
ATOM 822 C C . LYS A 1 108 ? 42.825 3.020 -23.752 1.00 60.53 108 LYS A C 1
ATOM 824 O O . LYS A 1 108 ? 42.444 2.126 -24.516 1.00 60.53 108 LYS A O 1
ATOM 829 N N . PRO A 1 109 ? 43.081 4.266 -24.185 1.00 61.69 109 PRO A N 1
ATOM 830 C CA . PRO A 1 109 ? 43.132 4.551 -25.603 1.00 61.69 109 PRO A CA 1
ATOM 831 C C . PRO A 1 109 ? 44.257 3.686 -26.159 1.00 61.69 109 PRO A C 1
ATOM 833 O O . PRO A 1 109 ? 45.435 3.936 -25.904 1.00 61.69 109 PRO A O 1
ATOM 836 N N . VAL A 1 110 ? 43.908 2.615 -26.872 1.00 57.59 110 VAL A N 1
ATOM 837 C CA . VAL A 1 110 ? 44.882 1.907 -27.689 1.00 57.59 110 VAL A CA 1
ATOM 838 C C . VAL A 1 110 ? 45.162 2.854 -28.839 1.00 57.59 110 VAL A C 1
ATOM 840 O O . VAL A 1 110 ? 44.526 2.806 -29.891 1.00 57.59 110 VAL A O 1
ATOM 843 N N . ILE A 1 111 ? 46.115 3.753 -28.611 1.00 52.97 111 ILE A N 1
ATOM 844 C CA . ILE A 1 111 ? 46.857 4.417 -29.664 1.00 52.97 111 ILE A CA 1
ATOM 845 C C . ILE A 1 111 ? 47.570 3.268 -30.378 1.00 52.97 111 ILE A C 1
ATOM 847 O O . ILE A 1 111 ? 48.694 2.897 -30.047 1.00 52.97 111 ILE A O 1
ATOM 851 N N . LYS A 1 112 ? 46.878 2.609 -31.315 1.00 52.47 112 LYS A N 1
ATOM 852 C CA . LYS A 1 112 ? 47.538 1.816 -32.343 1.00 52.47 112 LYS A CA 1
ATOM 853 C C . LYS A 1 112 ? 48.332 2.837 -33.132 1.00 52.47 112 LYS A C 1
ATOM 855 O O . LYS A 1 112 ? 47.820 3.492 -34.033 1.00 52.47 112 LYS A O 1
ATOM 860 N N . VAL A 1 113 ? 49.575 2.994 -32.698 1.00 49.16 113 VAL A N 1
ATOM 861 C CA . VAL A 1 113 ? 50.704 3.500 -33.453 1.00 49.16 113 VAL A CA 1
ATOM 862 C C . VAL A 1 113 ? 50.603 2.882 -34.849 1.00 49.16 113 VAL A C 1
ATOM 864 O O . VAL A 1 113 ? 51.068 1.774 -35.094 1.00 49.16 113 VAL A O 1
ATOM 867 N N . ARG A 1 114 ? 49.955 3.584 -35.786 1.00 43.62 114 ARG A N 1
ATOM 868 C CA . ARG A 1 114 ? 50.108 3.345 -37.224 1.00 43.62 114 ARG A CA 1
ATOM 869 C C . ARG A 1 114 ? 51.419 4.013 -37.643 1.00 43.62 114 ARG A C 1
ATOM 871 O O . ARG A 1 114 ? 51.444 4.910 -38.471 1.00 43.62 114 ARG A O 1
ATOM 878 N N . VAL A 1 115 ? 52.513 3.575 -37.025 1.00 42.06 115 VAL A N 1
ATOM 879 C CA . VAL A 1 115 ? 53.870 3.703 -37.558 1.00 42.06 115 VAL A CA 1
ATOM 880 C C . VAL A 1 115 ? 54.232 2.308 -38.040 1.00 42.06 115 VAL A C 1
ATOM 882 O O . VAL A 1 115 ? 54.907 1.560 -37.354 1.00 42.06 115 VAL A O 1
ATOM 885 N N . MET A 1 116 ? 53.674 1.931 -39.185 1.00 44.97 116 MET A N 1
ATOM 886 C CA . MET A 1 116 ? 54.111 0.801 -40.009 1.00 44.97 116 MET A CA 1
ATOM 887 C C . MET A 1 116 ? 53.613 1.075 -41.433 1.00 44.97 116 MET A C 1
ATOM 889 O O . MET A 1 116 ? 52.643 0.485 -41.892 1.00 44.97 116 MET A O 1
ATOM 893 N N . SER A 1 117 ? 54.223 2.055 -42.100 1.00 47.59 117 SER A N 1
ATOM 894 C CA . SER A 1 117 ? 54.537 1.950 -43.531 1.00 47.59 117 SER A CA 1
ATOM 895 C C . SER A 1 117 ? 55.555 3.024 -43.920 1.00 47.59 117 SER A C 1
ATOM 897 O O . SER A 1 117 ? 55.330 3.839 -44.810 1.00 47.59 117 SER A O 1
ATOM 899 N N . SER A 1 118 ? 56.692 3.047 -43.231 1.00 41.06 118 SER A N 1
ATOM 900 C CA . SER A 1 118 ? 57.897 3.681 -43.751 1.00 41.06 118 SER A CA 1
ATOM 901 C C . SER A 1 118 ? 59.101 2.812 -43.395 1.00 41.06 118 SER A C 1
ATOM 903 O O . SER A 1 118 ? 59.272 2.405 -42.250 1.00 41.06 118 SER A O 1
ATOM 905 N N . LYS A 1 119 ? 59.917 2.536 -44.420 1.00 40.09 119 LYS A N 1
ATOM 906 C CA . LYS A 1 119 ? 61.227 1.869 -44.385 1.00 40.09 119 LYS A CA 1
ATOM 907 C C . LYS A 1 119 ? 61.251 0.344 -44.196 1.00 40.09 119 LYS A C 1
ATOM 909 O O . LYS A 1 119 ? 61.703 -0.176 -43.182 1.00 40.09 119 LYS A O 1
ATOM 914 N N . LYS A 1 120 ? 60.956 -0.372 -45.292 1.00 40.03 120 LYS A N 1
ATOM 915 C CA . LYS A 1 120 ? 61.908 -1.399 -45.745 1.00 40.03 120 LYS A CA 1
ATOM 916 C C . LYS A 1 120 ? 63.159 -0.675 -46.250 1.00 40.03 120 LYS A C 1
ATOM 918 O O . LYS A 1 120 ? 63.060 0.279 -47.016 1.00 40.03 120 LYS A O 1
ATOM 923 N N . THR A 1 121 ? 64.303 -1.089 -45.740 1.00 39.03 121 THR A N 1
ATOM 924 C CA . THR A 1 121 ? 65.644 -0.721 -46.188 1.00 39.03 121 THR A CA 1
ATOM 925 C C . THR A 1 121 ? 65.904 -1.322 -47.569 1.00 39.03 121 THR A C 1
ATOM 927 O O . THR A 1 121 ? 65.812 -2.539 -47.690 1.00 39.03 121 THR A O 1
ATOM 930 N N . ASP A 1 122 ? 66.175 -0.508 -48.588 1.00 38.00 122 ASP A N 1
ATOM 931 C CA . ASP A 1 122 ? 67.445 -0.497 -49.337 1.00 38.00 122 ASP A CA 1
ATOM 932 C C . ASP A 1 122 ? 67.435 0.652 -50.379 1.00 38.00 122 ASP A C 1
ATOM 934 O O . ASP A 1 122 ? 66.402 1.272 -50.613 1.00 38.00 122 ASP A O 1
ATOM 938 N N . ALA A 1 123 ? 68.613 0.994 -50.890 1.00 34.09 123 ALA A N 1
ATOM 939 C CA . ALA A 1 123 ? 69.066 2.238 -51.524 1.00 34.09 123 ALA A CA 1
ATOM 940 C C . ALA A 1 123 ? 68.435 2.626 -52.915 1.00 34.09 123 ALA A C 1
ATOM 942 O O . ALA A 1 123 ? 67.591 1.903 -53.434 1.00 34.09 123 ALA A O 1
ATOM 943 N N . PRO A 1 124 ? 68.782 3.807 -53.497 1.00 48.59 124 PRO A N 1
ATOM 944 C CA . PRO A 1 124 ? 67.957 4.640 -54.398 1.00 48.59 124 PRO A CA 1
ATOM 945 C C . PRO A 1 124 ? 68.117 4.321 -55.894 1.00 48.59 124 PRO A C 1
ATOM 947 O O . PRO A 1 124 ? 69.158 3.795 -56.260 1.00 48.59 124 PRO A O 1
ATOM 950 N N . THR A 1 125 ? 67.174 4.742 -56.760 1.00 33.75 125 THR A N 1
ATOM 951 C CA . THR A 1 125 ? 67.384 5.125 -58.190 1.00 33.75 125 THR A CA 1
ATOM 952 C C . THR A 1 125 ? 66.129 5.866 -58.740 1.00 33.75 125 THR A C 1
ATOM 954 O O . THR A 1 125 ? 65.036 5.612 -58.228 1.00 33.75 125 THR A O 1
ATOM 957 N N . PRO A 1 126 ? 66.273 6.828 -59.685 1.00 44.50 126 PRO A N 1
ATOM 958 C CA . PRO A 1 126 ? 65.240 7.748 -60.185 1.00 44.50 126 PRO A CA 1
ATOM 959 C C . PRO A 1 126 ? 64.476 7.197 -61.411 1.00 44.50 126 PRO A C 1
ATOM 961 O O . PRO A 1 126 ? 64.818 6.131 -61.905 1.00 44.50 126 PRO A O 1
ATOM 964 N N . ASP A 1 127 ? 63.499 7.978 -61.898 1.00 34.62 127 ASP A N 1
ATOM 965 C CA . ASP A 1 127 ? 62.722 7.839 -63.153 1.00 34.62 127 ASP A CA 1
ATOM 966 C C . ASP A 1 127 ? 61.400 7.046 -63.115 1.00 34.62 127 ASP A C 1
ATOM 968 O O . ASP A 1 127 ? 61.370 5.830 -62.983 1.00 34.62 127 ASP A O 1
ATOM 972 N N . ASP A 1 128 ? 60.293 7.792 -63.234 1.00 38.25 128 ASP A N 1
ATOM 973 C CA . ASP A 1 128 ? 59.240 7.641 -64.264 1.00 38.25 128 ASP A CA 1
ATOM 974 C C . ASP A 1 128 ? 58.113 8.640 -63.918 1.00 38.25 128 ASP A C 1
ATOM 976 O O . ASP A 1 128 ? 57.355 8.470 -62.965 1.00 38.25 128 ASP A O 1
ATOM 980 N N . LYS A 1 129 ? 58.182 9.883 -64.409 1.00 34.75 129 LYS A N 1
ATOM 981 C CA . LYS A 1 129 ? 57.531 10.376 -65.638 1.00 34.75 129 LYS A CA 1
ATOM 982 C C . LYS A 1 129 ? 56.041 10.020 -65.778 1.00 34.75 129 LYS A C 1
ATOM 984 O O . LYS A 1 129 ? 55.638 8.867 -65.778 1.00 34.75 129 LYS A O 1
ATOM 989 N N . ASP A 1 130 ? 55.277 11.085 -66.037 1.00 31.75 130 ASP A N 1
ATOM 990 C CA . ASP A 1 130 ? 54.019 11.116 -66.791 1.00 31.75 130 ASP A CA 1
ATOM 991 C C . ASP A 1 130 ? 52.709 10.718 -66.083 1.00 31.75 130 ASP A C 1
ATOM 993 O O . ASP A 1 130 ? 52.246 9.586 -66.175 1.00 31.75 130 ASP A O 1
ATOM 997 N N . LYS A 1 131 ? 51.978 11.712 -65.546 1.00 34.03 131 LYS A N 1
ATOM 998 C CA . LYS A 1 131 ? 50.827 12.342 -66.248 1.00 34.03 131 LYS A CA 1
ATOM 999 C C . LYS A 1 131 ? 49.923 13.186 -65.332 1.00 34.03 131 LYS A C 1
ATOM 1001 O O . LYS A 1 131 ? 49.364 12.692 -64.360 1.00 34.03 131 LYS A O 1
ATOM 1006 N N . LYS A 1 132 ? 49.664 14.402 -65.836 1.00 30.72 132 LYS A N 1
ATOM 1007 C CA . LYS A 1 132 ? 48.495 15.290 -65.653 1.00 30.72 132 LYS A CA 1
ATOM 1008 C C . LYS A 1 132 ? 48.364 16.115 -64.362 1.00 30.72 132 LYS A C 1
ATOM 1010 O O . LYS A 1 132 ? 47.700 15.736 -63.405 1.00 30.72 132 LYS A O 1
ATOM 1015 N N . GLU A 1 133 ? 48.976 17.304 -64.435 1.00 32.00 133 GLU A N 1
ATOM 1016 C CA . GLU A 1 133 ? 48.351 18.649 -64.338 1.00 32.00 133 GLU A CA 1
ATOM 1017 C C . GLU A 1 133 ? 46.838 18.693 -64.016 1.00 32.00 133 GLU A C 1
ATOM 1019 O O . GLU A 1 133 ? 46.052 17.958 -64.612 1.00 32.00 133 GLU A O 1
ATOM 1024 N N . LYS A 1 134 ? 46.400 19.472 -63.003 1.00 32.66 134 LYS A N 1
ATOM 1025 C CA . LYS A 1 134 ? 46.042 20.920 -63.089 1.00 32.66 134 LYS A CA 1
ATOM 1026 C C . LYS A 1 134 ? 45.044 21.168 -64.241 1.00 32.66 134 LYS A C 1
ATOM 1028 O O . LYS A 1 134 ? 45.359 20.872 -65.378 1.00 32.66 134 LYS A O 1
ATOM 1033 N N . GLU A 1 135 ? 43.814 21.650 -64.061 1.00 35.50 135 GLU A N 1
ATOM 1034 C CA . GLU A 1 135 ? 43.359 22.844 -63.335 1.00 35.50 135 GLU A CA 1
ATOM 1035 C C . GLU A 1 135 ? 41.796 22.914 -63.321 1.00 35.50 135 GLU A C 1
ATOM 1037 O O . GLU A 1 135 ? 41.142 22.062 -63.928 1.00 35.50 135 GLU A O 1
ATOM 1042 N N . PRO A 1 136 ? 41.185 23.892 -62.613 1.00 45.75 136 PRO A N 1
ATOM 1043 C CA . PRO A 1 136 ? 39.752 24.026 -62.343 1.00 45.75 136 PRO A CA 1
ATOM 1044 C C . PRO A 1 136 ? 39.015 24.849 -63.415 1.00 45.75 136 PRO A C 1
ATOM 1046 O O . PRO A 1 136 ? 39.601 25.708 -64.065 1.00 45.75 136 PRO A O 1
ATOM 1049 N N . VAL A 1 137 ? 37.696 24.680 -63.528 1.00 36.62 137 VAL A N 1
ATOM 1050 C CA . VAL A 1 137 ? 36.824 25.638 -64.231 1.00 36.62 137 VAL A CA 1
ATOM 1051 C C . VAL A 1 137 ? 35.557 25.884 -63.420 1.00 36.62 137 VAL A C 1
ATOM 1053 O O . VAL A 1 137 ? 34.767 24.982 -63.155 1.00 36.62 137 VAL A O 1
ATOM 1056 N N . ALA A 1 138 ? 35.416 27.137 -62.996 1.00 37.53 138 ALA A N 1
ATOM 1057 C CA . ALA A 1 138 ? 34.235 27.718 -62.383 1.00 37.53 138 ALA A CA 1
ATOM 1058 C C . ALA A 1 138 ? 33.110 27.917 -63.414 1.00 37.53 138 ALA A C 1
ATOM 1060 O O . ALA A 1 138 ? 33.400 28.154 -64.584 1.00 37.53 138 ALA A O 1
ATOM 1061 N N . THR A 1 139 ? 31.846 27.916 -62.971 1.00 30.59 139 THR A N 1
ATOM 1062 C CA . THR A 1 139 ? 30.884 29.048 -63.046 1.00 30.59 139 THR A CA 1
ATOM 1063 C C . THR A 1 139 ? 29.417 28.589 -62.937 1.00 30.59 139 THR A C 1
ATOM 1065 O O . THR A 1 139 ? 29.057 27.523 -63.420 1.00 30.59 139 THR A O 1
ATOM 1068 N N . ALA A 1 140 ? 28.594 29.479 -62.358 1.00 32.19 140 ALA A N 1
ATOM 1069 C CA . ALA A 1 140 ? 27.130 29.632 -62.474 1.00 32.19 140 ALA A CA 1
ATOM 1070 C C . ALA A 1 140 ? 26.241 29.200 -61.279 1.00 32.19 140 ALA A C 1
ATOM 1072 O O . ALA A 1 140 ? 26.035 28.022 -61.012 1.00 32.19 140 ALA A O 1
ATOM 1073 N N . GLY A 1 141 ? 25.644 30.219 -60.636 1.00 30.31 141 GLY A N 1
ATOM 1074 C CA . GLY A 1 141 ? 24.595 30.166 -59.603 1.00 30.31 141 GLY A CA 1
ATOM 1075 C C . GLY A 1 141 ? 25.121 30.636 -58.239 1.00 30.31 141 GLY A C 1
ATOM 1076 O O . GLY A 1 141 ? 25.746 29.861 -57.536 1.00 30.31 141 GLY A O 1
ATOM 1077 N N . GLY A 1 142 ? 25.019 31.891 -57.795 1.00 28.69 142 GLY A N 1
ATOM 1078 C CA . GLY A 1 142 ? 23.917 32.843 -57.933 1.00 28.69 142 GLY A CA 1
ATOM 1079 C C . GLY A 1 142 ? 23.242 33.031 -56.564 1.00 28.69 142 GLY A C 1
ATOM 1080 O O . GLY A 1 142 ? 22.269 32.348 -56.292 1.00 28.69 142 GLY A O 1
ATOM 1081 N N . GLU A 1 143 ? 23.845 33.890 -55.721 1.00 33.19 143 GLU A N 1
ATOM 1082 C CA . GLU A 1 143 ? 23.288 34.765 -54.652 1.00 33.19 143 GLU A CA 1
ATOM 1083 C C . GLU A 1 143 ? 21.917 34.404 -54.013 1.00 33.19 143 GLU A C 1
ATOM 1085 O O . GLU A 1 143 ? 20.925 34.280 -54.717 1.00 33.19 143 GLU A O 1
ATOM 1090 N N . LYS A 1 144 ? 21.712 34.368 -52.681 1.00 34.75 144 LYS A N 1
ATOM 1091 C CA . LYS A 1 144 ? 22.001 35.412 -51.670 1.00 34.75 144 LYS A CA 1
ATOM 1092 C C . LYS A 1 144 ? 21.668 34.915 -50.235 1.00 34.75 144 LYS A C 1
ATOM 1094 O O . LYS A 1 144 ? 20.614 34.318 -50.063 1.00 34.75 144 LYS A O 1
ATOM 1099 N N . LYS A 1 145 ? 22.548 35.266 -49.273 1.00 32.81 145 LYS A N 1
ATOM 1100 C CA . LYS A 1 145 ? 22.327 35.871 -47.921 1.00 32.81 145 LYS A CA 1
ATOM 1101 C C . LYS A 1 145 ? 21.267 35.252 -46.973 1.00 32.81 145 LYS A C 1
ATOM 1103 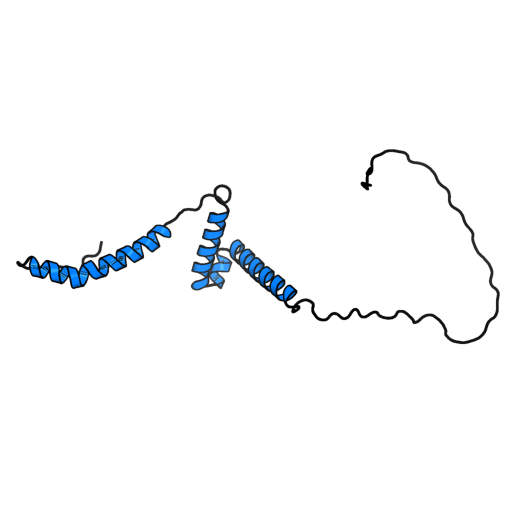O O . LYS A 1 145 ? 20.135 35.064 -47.374 1.00 32.81 145 LYS A O 1
ATOM 1108 N N . ASP A 1 146 ? 21.517 34.948 -45.694 1.00 33.09 146 ASP A N 1
ATOM 1109 C CA . ASP A 1 146 ? 22.347 35.617 -44.680 1.00 33.09 146 ASP A CA 1
ATOM 1110 C C . ASP A 1 146 ? 22.859 34.623 -43.607 1.00 33.09 146 ASP A C 1
ATOM 1112 O O . ASP A 1 146 ? 22.072 33.942 -42.951 1.00 33.09 146 ASP A O 1
ATOM 1116 N N . GLU A 1 147 ? 24.175 34.597 -43.372 1.00 38.38 147 GLU A N 1
ATOM 1117 C CA . GLU A 1 147 ? 24.812 33.986 -42.198 1.00 38.38 147 GLU A CA 1
ATOM 1118 C C . GLU A 1 147 ? 25.430 35.082 -41.313 1.00 38.38 147 GLU A C 1
ATOM 1120 O O . GLU A 1 147 ? 26.211 35.919 -41.762 1.00 38.38 147 GLU A O 1
ATOM 1125 N N . SER A 1 148 ? 25.070 35.039 -40.030 1.00 39.50 148 SER A N 1
ATOM 1126 C CA . SER A 1 148 ? 25.894 35.360 -38.856 1.00 39.50 148 SER A CA 1
ATOM 1127 C C . SER A 1 148 ? 26.879 36.545 -38.914 1.00 39.50 148 SER A C 1
ATOM 1129 O O . SER A 1 148 ? 28.025 36.431 -39.343 1.00 39.50 148 SER A O 1
ATOM 1131 N N . THR A 1 149 ? 26.505 37.638 -38.254 1.00 39.06 149 THR A N 1
ATOM 1132 C CA . THR A 1 149 ? 27.424 38.623 -37.653 1.00 39.06 149 THR A CA 1
ATOM 1133 C C . THR A 1 149 ? 26.928 38.800 -36.202 1.00 39.06 149 THR A C 1
ATOM 1135 O O . THR A 1 149 ? 25.728 38.847 -35.981 1.00 39.06 149 THR A O 1
ATOM 1138 N N . VAL A 1 150 ? 27.691 38.771 -35.105 1.00 41.22 150 VAL A N 1
ATOM 1139 C CA . VAL A 1 150 ? 29.032 39.274 -34.791 1.00 41.22 150 VAL A CA 1
ATOM 1140 C C . VAL A 1 150 ? 29.553 38.517 -33.550 1.00 41.22 150 VAL A C 1
ATOM 1142 O O . VAL A 1 150 ? 28.830 38.348 -32.568 1.00 41.22 150 VAL A O 1
ATOM 1145 N N . LYS A 1 151 ? 30.830 38.109 -33.554 1.00 48.81 151 LYS A N 1
ATOM 1146 C CA . LYS A 1 151 ? 31.577 37.604 -32.385 1.00 48.81 151 LYS A CA 1
ATOM 1147 C C . LYS A 1 151 ? 32.552 38.690 -31.894 1.00 48.81 151 LYS A C 1
ATOM 1149 O O . LYS A 1 151 ? 33.235 39.292 -32.713 1.00 48.81 151 LYS A O 1
ATOM 1154 N N . LYS A 1 152 ? 32.677 38.782 -30.560 1.00 46.22 152 LYS A N 1
ATOM 1155 C CA . LYS A 1 152 ? 33.711 39.427 -29.710 1.00 46.22 152 LYS A CA 1
ATOM 1156 C C . LYS A 1 152 ? 33.507 40.888 -29.265 1.00 46.22 152 LYS A C 1
ATOM 1158 O O . LYS A 1 152 ? 33.659 41.835 -30.027 1.00 46.22 152 LYS A O 1
ATOM 1163 N N . ARG A 1 153 ? 33.255 41.023 -27.953 1.00 45.69 153 ARG A N 1
ATOM 1164 C CA . ARG A 1 153 ? 33.565 42.206 -27.137 1.00 45.69 153 ARG A CA 1
ATOM 1165 C C . ARG A 1 153 ? 35.073 42.260 -26.843 1.00 45.69 153 ARG A C 1
ATOM 1167 O O . ARG A 1 153 ? 35.739 41.226 -26.863 1.00 45.69 153 ARG A O 1
ATOM 1174 N N . LYS A 1 154 ? 35.505 43.505 -26.643 1.00 47.44 154 LYS A N 1
ATOM 1175 C CA . LYS A 1 154 ? 36.849 44.075 -26.490 1.00 47.44 154 LYS A CA 1
ATOM 1176 C C . LYS A 1 154 ? 37.723 43.400 -25.436 1.00 47.44 154 LYS A C 1
ATOM 1178 O O . LYS A 1 154 ? 37.156 42.996 -24.399 1.00 47.44 154 LYS A O 1
#

Radius of gyration: 40.02 Å; chains: 1; bounding box: 97×54×104 Å

pLDDT: mean 70.08, std 22.55, range [28.69, 94.25]

Sequence (154 aa):
ILFSNIYVGHSVEDAKKFAAETFQVKKALEKAASSVDEEEEESVVGSFTENPVAFIRQKVFTFLDVAKVDPVFAFKSQPETGTALVGVVLTFFGMIGALFGLVGSQQKPVIKVRVMSSKKTDAPTPDDKDKKEKEPVATAGGEKKDESTVKKRK

Foldseek 3Di:
DDDDQDDDDDDPVVVVVSCVVPVVVVVVVVVVVVVVVVVVPDPVPDDCVVPVPVVLVVLLVVLVVVVVVPNVVSCVVCVPNVVVVVVVVCVVVVVVCVVVCVPHVDDDPPPPPPPPDDDPDDDDDDDDDDDDDDDDDDDDDDDDDDDDDDDDDD

Organism: NCBI:txid1095465